Protein AF-A0A1I5XTQ6-F1 (afdb_monomer)

Radius of gyration: 24.03 Å; Cα contacts (8 Å, |Δi|>4): 97; chains: 1; bounding box: 48×54×68 Å

Secondary structure (DSSP, 8-state):
------------------------------TTTEEEEEEE-TTT--EEEEEEETTT-PEEEEEEESSHHHHHHHHHHHT--SPPEEE-

Solvent-accessible surface area (backbone atoms only — not comparable to full-atom values): 5802 Å² total; per-residue (Å²): 140,77,90,82,90,85,85,83,86,85,84,74,92,80,77,90,75,82,70,72,77,70,74,78,68,75,69,76,77,55,76,90,53,34,44,63,32,30,44,36,42,87,89,76,70,50,30,31,36,26,36,28,30,75,85,78,65,50,72,47,83,72,43,76,37,87,47,71,65,47,47,54,48,52,28,64,72,64,72,52,88,70,85,67,49,77,46,117

pLDDT: mean 76.25, std 19.82, range [38.25, 94.0]

Mean predicted aligned error: 13.17 Å

Sequence (88 aa):
MSALLKSGIEFGYRREVMLFKKKTIKKNYDKESQRPVIKASICNGEQVAGFQDIHTGAFEEVMLIRSHDDLNKFMSTYGIEEKIEKIY

Foldseek 3Di:
DDDDDDDDDPDDDDDPPPPPPPPLPLVADDPVFWAWAWEADPPPRKIFIFIAGPVPRDTDGDDIDPDVVSVVCVCVSHVPPDDHYYDD

Nearest PDB structures (foldseek):
  8cvm-assembly1_n  TM=5.043E-01  e=1.791E+00  Cutibacterium acnes
  7z34-assembly1_D  TM=3.282E-01  e=5.290E-01  Saccharomyces cerevisiae S288C
  6n8j-assembly1_D  TM=3.909E-01  e=8.839E-01  Saccharomyces cerevisiae S288C
  8pv4-assembly1_LD  TM=4.118E-01  e=1.218E+00  Thermochaetoides thermophila DSM 1495
  6n8l-assembly1_D  TM=3.176E-01  e=8.290E-01  Saccharomyces cerevisiae S288C

Structure (mmCIF, N/CA/C/O backbone):
data_AF-A0A1I5XTQ6-F1
#
_entry.id   AF-A0A1I5XTQ6-F1
#
loop_
_atom_site.group_PDB
_atom_site.id
_atom_site.type_symbol
_atom_site.label_atom_id
_atom_site.label_alt_id
_atom_site.label_comp_id
_atom_site.label_asym_id
_atom_site.label_entity_id
_atom_site.label_seq_id
_atom_site.pdbx_PDB_ins_code
_atom_site.Cartn_x
_atom_site.Cartn_y
_atom_site.Cartn_z
_atom_site.occupancy
_atom_site.B_iso_or_equiv
_atom_site.auth_seq_id
_atom_site.auth_comp_id
_atom_site.auth_asym_id
_atom_site.auth_atom_id
_atom_site.pdbx_PDB_model_num
ATOM 1 N N . MET A 1 1 ? -31.971 -43.814 -50.361 1.00 39.19 1 MET A N 1
ATOM 2 C CA . MET A 1 1 ? -30.609 -43.669 -50.922 1.00 39.19 1 MET A CA 1
ATOM 3 C C . MET A 1 1 ? -30.127 -42.303 -50.476 1.00 39.19 1 MET A C 1
ATOM 5 O O . MET A 1 1 ? -30.843 -41.352 -50.714 1.00 39.19 1 MET A O 1
ATOM 9 N N . SER A 1 2 ? -29.056 -42.098 -49.736 1.00 38.25 2 SER A N 1
ATOM 10 C CA . SER A 1 2 ? -27.908 -42.933 -49.412 1.00 38.25 2 SER A CA 1
ATOM 11 C C . SER A 1 2 ? -27.194 -42.197 -48.281 1.00 38.25 2 SER A C 1
ATOM 13 O O . SER A 1 2 ? -26.866 -41.022 -48.420 1.00 38.25 2 SER A O 1
ATOM 15 N N . ALA A 1 3 ? -26.992 -42.885 -47.162 1.00 44.41 3 ALA A N 1
ATOM 16 C CA . ALA A 1 3 ? -25.999 -42.500 -46.176 1.00 44.41 3 ALA A CA 1
ATOM 17 C C . ALA A 1 3 ? -24.607 -42.597 -46.811 1.00 44.41 3 ALA A C 1
ATOM 19 O O . ALA A 1 3 ? -24.396 -43.500 -47.617 1.00 44.41 3 ALA A O 1
ATOM 20 N N . LEU A 1 4 ? -23.668 -41.742 -46.400 1.00 50.84 4 LEU A N 1
ATOM 21 C CA . LEU A 1 4 ? -22.264 -42.125 -46.247 1.00 50.84 4 LEU A CA 1
ATOM 22 C C . LEU A 1 4 ? -21.520 -41.118 -45.357 1.00 50.84 4 LEU A C 1
ATOM 24 O O . LEU A 1 4 ? -21.414 -39.933 -45.658 1.00 50.84 4 LEU A O 1
ATOM 28 N N . LEU A 1 5 ? -21.046 -41.659 -44.233 1.00 46.41 5 LEU A N 1
ATOM 29 C CA . LEU A 1 5 ? -20.110 -41.090 -43.270 1.00 46.41 5 LEU A CA 1
ATOM 30 C C . LEU A 1 5 ? -18.696 -40.931 -43.844 1.00 46.41 5 LEU A C 1
ATOM 32 O O . LEU A 1 5 ? -18.303 -41.707 -44.716 1.00 46.41 5 LEU A O 1
ATOM 36 N N . LYS A 1 6 ? -17.928 -40.060 -43.168 1.00 43.38 6 LYS A N 1
ATOM 37 C CA . LYS A 1 6 ? -16.494 -40.104 -42.765 1.00 43.38 6 LYS A CA 1
ATOM 38 C C . LYS A 1 6 ? -15.990 -38.655 -42.856 1.00 43.38 6 LYS A C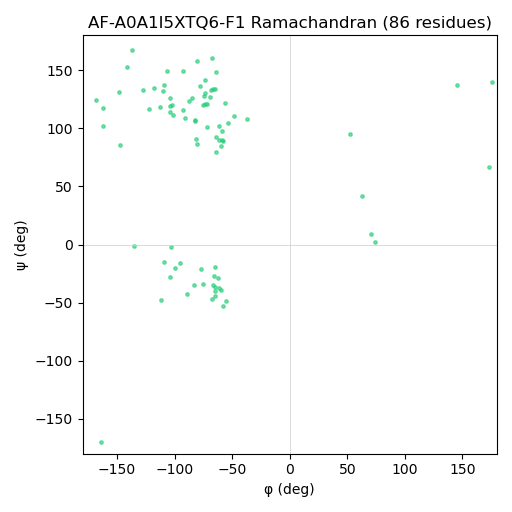 1
ATOM 40 O O . LYS A 1 6 ? -16.347 -37.961 -43.791 1.00 43.38 6 LYS A O 1
ATOM 45 N N . SER A 1 7 ? -15.207 -38.066 -41.966 1.00 40.91 7 SER A N 1
ATOM 46 C CA . SER A 1 7 ? -14.300 -38.528 -40.916 1.00 40.91 7 SER A CA 1
ATOM 47 C C . SER A 1 7 ? -13.651 -37.248 -40.373 1.00 40.91 7 SER A C 1
ATOM 49 O O . SER A 1 7 ? -13.309 -36.382 -41.174 1.00 40.91 7 SER A O 1
ATOM 51 N N . GLY A 1 8 ? -13.447 -37.115 -39.065 1.00 41.88 8 GLY A N 1
ATOM 52 C CA . GLY A 1 8 ? -12.759 -35.942 -38.517 1.00 41.88 8 GLY A CA 1
ATOM 53 C C . GLY A 1 8 ? -12.791 -35.919 -37.000 1.00 41.88 8 GLY A C 1
ATOM 54 O O . GLY A 1 8 ? -13.484 -35.109 -36.399 1.00 41.88 8 GLY A O 1
ATOM 55 N N . ILE A 1 9 ? -12.105 -36.882 -36.392 1.00 42.47 9 ILE A N 1
ATOM 56 C CA . ILE A 1 9 ? -11.899 -36.962 -34.948 1.00 42.47 9 ILE A CA 1
ATOM 57 C C . ILE A 1 9 ? -10.739 -36.008 -34.632 1.00 42.47 9 ILE A C 1
ATOM 59 O O . ILE A 1 9 ? -9.582 -36.405 -34.712 1.00 42.47 9 ILE A O 1
ATOM 63 N N . GLU A 1 10 ? -11.033 -34.744 -34.328 1.00 44.56 10 GLU A N 1
ATOM 64 C CA . GLU A 1 10 ? -10.031 -33.787 -33.839 1.00 44.56 10 GLU A CA 1
ATOM 65 C C . GLU A 1 10 ? -9.814 -34.032 -32.340 1.00 44.56 10 GLU A C 1
ATOM 67 O O . GLU A 1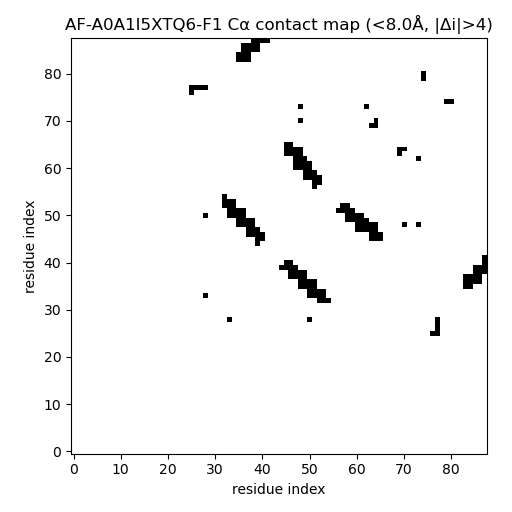 10 ? -10.475 -33.468 -31.467 1.00 44.56 10 GLU A O 1
ATOM 72 N N . PHE A 1 11 ? -8.904 -34.959 -32.045 1.00 41.38 11 PHE A N 1
ATOM 73 C CA . PHE A 1 11 ? -8.408 -35.223 -30.701 1.00 41.38 11 PHE A CA 1
ATOM 74 C C . PHE A 1 11 ? -7.306 -34.205 -30.375 1.00 41.38 11 PHE A C 1
ATOM 76 O O . PHE A 1 11 ? -6.190 -34.304 -30.877 1.00 41.38 11 PHE A O 1
ATOM 83 N N . GLY A 1 12 ? -7.611 -33.227 -29.520 1.00 41.09 12 GLY A N 1
ATOM 84 C CA . GLY A 1 12 ? -6.659 -32.204 -29.086 1.00 41.09 12 GLY A CA 1
ATOM 85 C C . GLY A 1 12 ? -6.916 -31.749 -27.652 1.00 41.09 12 GLY A C 1
ATOM 86 O O . GLY A 1 12 ? -7.595 -30.759 -27.409 1.00 41.09 12 GLY A O 1
ATOM 87 N N . TYR A 1 13 ? -6.351 -32.476 -26.688 1.00 47.91 13 TYR A N 1
ATOM 88 C CA . TYR A 1 13 ? -6.253 -32.086 -25.278 1.00 47.91 13 TYR A CA 1
ATOM 89 C C . TYR A 1 13 ? -5.553 -30.724 -25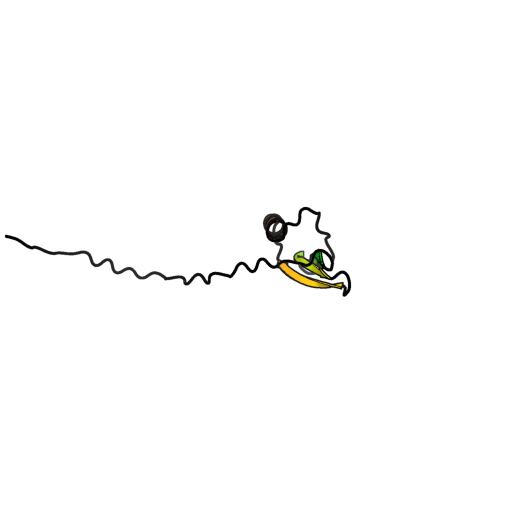.115 1.00 47.91 13 TYR A C 1
ATOM 91 O O . TYR A 1 13 ? -4.359 -30.637 -25.406 1.00 47.91 13 TYR A O 1
ATOM 99 N N . ARG A 1 14 ? -6.193 -29.708 -24.505 1.00 49.06 14 ARG A N 1
ATOM 100 C CA . ARG A 1 14 ? -5.448 -28.735 -23.673 1.00 49.06 14 ARG A CA 1
ATOM 101 C C . ARG A 1 14 ? -6.310 -27.912 -22.703 1.00 49.06 14 ARG A C 1
ATOM 103 O O . ARG A 1 14 ? -6.876 -26.890 -23.058 1.00 49.06 14 ARG A O 1
ATOM 110 N N . ARG A 1 15 ? -6.258 -28.346 -21.439 1.00 45.59 15 ARG A N 1
ATOM 111 C CA . ARG A 1 15 ? -6.483 -27.606 -20.183 1.00 45.59 15 ARG A CA 1
ATOM 112 C C . ARG A 1 15 ? -7.779 -26.800 -20.058 1.00 45.59 15 ARG A C 1
ATOM 114 O O . ARG A 1 15 ? -7.816 -25.594 -20.281 1.00 45.59 15 ARG A O 1
ATOM 121 N N . GLU A 1 16 ? -8.760 -27.449 -19.450 1.00 47.81 16 GLU A N 1
ATOM 122 C CA . GLU A 1 16 ? -9.704 -26.788 -18.557 1.00 47.81 16 GLU A CA 1
ATOM 123 C C . GLU A 1 16 ? -8.909 -26.205 -17.372 1.00 47.81 16 GLU A C 1
ATOM 125 O O . GLU A 1 16 ? -8.607 -26.880 -16.388 1.00 47.81 16 GLU A O 1
ATOM 130 N N . VAL A 1 17 ? -8.453 -24.956 -17.496 1.00 53.53 17 VAL A N 1
ATOM 131 C CA . VAL A 1 17 ? -8.024 -24.198 -16.324 1.00 53.53 17 VAL A CA 1
ATOM 132 C C . VAL A 1 17 ? -9.291 -23.841 -15.570 1.00 53.53 17 VAL A C 1
ATOM 134 O O . VAL A 1 17 ? -10.019 -22.923 -15.940 1.00 53.53 17 VAL A O 1
ATOM 137 N N . MET A 1 18 ? -9.571 -24.594 -14.510 1.00 53.00 18 MET A N 1
ATOM 138 C CA . MET A 1 18 ? -10.495 -24.182 -13.462 1.00 53.00 18 MET A CA 1
ATOM 139 C C . MET A 1 18 ? -9.937 -22.892 -12.860 1.00 53.00 18 MET A C 1
ATOM 141 O O . MET A 1 18 ? -9.178 -22.893 -11.892 1.00 53.00 18 MET A O 1
ATOM 145 N N . LEU A 1 19 ? -10.258 -21.768 -13.502 1.00 54.78 19 LEU A N 1
ATOM 146 C CA . LEU A 1 19 ? -10.081 -20.438 -12.962 1.00 54.78 19 LEU A CA 1
ATOM 147 C C . LEU A 1 19 ? -11.002 -20.383 -11.757 1.00 54.78 19 LEU A C 1
ATOM 149 O O . LEU A 1 19 ? -12.192 -20.092 -11.875 1.00 54.78 19 LEU A O 1
ATOM 153 N N . PHE A 1 20 ? -10.435 -20.721 -10.598 1.00 57.62 20 PHE A N 1
ATOM 154 C CA . PHE A 1 20 ? -10.951 -20.335 -9.302 1.00 57.62 20 PHE A CA 1
ATOM 155 C C . PHE A 1 20 ? -11.500 -18.923 -9.466 1.00 57.62 20 PHE A C 1
ATOM 157 O O . PHE A 1 20 ? -10.731 -17.977 -9.660 1.00 57.62 20 PHE A O 1
ATOM 164 N N . LYS A 1 21 ? -12.832 -18.784 -9.450 1.00 52.66 21 LYS A N 1
ATOM 165 C CA . LYS A 1 21 ? -13.483 -17.496 -9.251 1.00 52.66 21 LYS A CA 1
ATOM 166 C C . LYS A 1 21 ? -12.964 -17.029 -7.901 1.00 52.66 21 LYS A C 1
ATOM 168 O O . LYS A 1 21 ? -13.526 -17.384 -6.867 1.00 52.66 21 LYS A O 1
ATOM 173 N N . LYS A 1 22 ? -11.841 -16.300 -7.904 1.00 55.28 22 LYS A N 1
ATOM 174 C CA . LYS A 1 22 ? -11.415 -15.487 -6.776 1.00 55.28 22 LYS A CA 1
ATOM 175 C C . LYS A 1 22 ? -12.637 -14.638 -6.517 1.00 55.28 22 LYS A C 1
ATOM 177 O O . LYS A 1 22 ? -12.958 -13.768 -7.323 1.00 55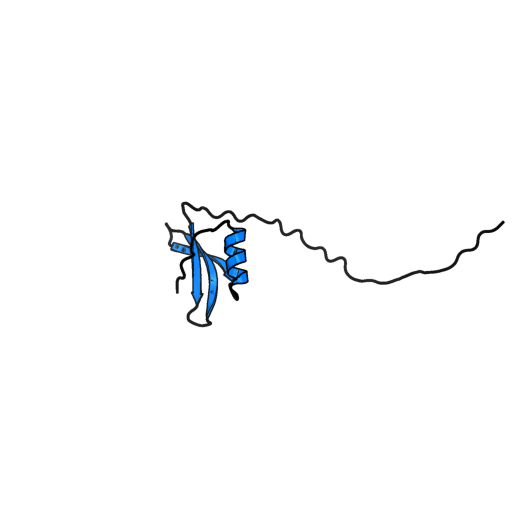.28 22 LYS A O 1
ATOM 182 N N . LYS A 1 23 ? -13.373 -14.972 -5.454 1.00 46.12 23 LYS A N 1
ATOM 183 C CA . LYS A 1 23 ? -14.338 -14.057 -4.874 1.00 46.12 23 LYS A CA 1
ATOM 184 C C . LYS A 1 23 ? -13.542 -12.774 -4.750 1.00 46.12 23 LYS A C 1
ATOM 186 O O . LYS A 1 23 ? -12.547 -12.743 -4.025 1.00 46.12 23 LYS A O 1
ATOM 191 N N . THR A 1 24 ? -13.893 -11.778 -5.549 1.00 44.09 24 THR A N 1
ATOM 192 C CA . THR A 1 24 ? -13.469 -10.407 -5.343 1.00 44.09 24 THR A CA 1
ATOM 193 C C . THR A 1 24 ? -14.116 -10.050 -4.019 1.00 44.09 24 THR A C 1
ATOM 195 O O . THR A 1 24 ? -15.214 -9.508 -3.959 1.00 44.09 24 THR A O 1
ATOM 198 N N . ILE A 1 25 ? -13.487 -10.498 -2.930 1.00 47.22 25 ILE A N 1
ATOM 199 C CA . ILE A 1 25 ? -13.666 -9.925 -1.619 1.00 47.22 25 ILE A CA 1
ATOM 200 C C . ILE A 1 25 ? -13.235 -8.502 -1.908 1.00 47.22 25 ILE A C 1
ATOM 202 O O . ILE A 1 25 ? -12.043 -8.238 -2.074 1.00 47.22 25 ILE A O 1
ATOM 206 N N . LYS A 1 26 ? -14.212 -7.623 -2.141 1.00 50.69 26 LYS A N 1
ATOM 207 C CA . LYS A 1 26 ? -14.001 -6.194 -2.012 1.00 50.69 26 LYS A CA 1
ATOM 208 C C . LYS A 1 26 ? -13.545 -6.066 -0.571 1.00 50.69 26 LYS A C 1
ATOM 210 O O . LYS A 1 26 ? -14.376 -6.076 0.332 1.00 50.69 26 LYS A O 1
ATOM 215 N N . LYS A 1 27 ? -12.233 -6.171 -0.353 1.00 61.81 27 LYS A N 1
ATOM 216 C CA . LYS A 1 27 ? -11.628 -5.940 0.944 1.00 61.81 27 LYS A CA 1
ATOM 217 C C . LYS A 1 27 ? -11.987 -4.486 1.204 1.00 61.81 27 LYS A C 1
ATOM 219 O O . LYS A 1 27 ? -11.497 -3.604 0.515 1.00 61.81 27 LYS A O 1
ATOM 224 N N . ASN A 1 28 ? -12.992 -4.267 2.034 1.00 69.25 28 ASN A N 1
ATOM 225 C CA . ASN A 1 28 ? -13.343 -2.936 2.473 1.00 69.25 28 ASN A CA 1
ATOM 226 C C . ASN A 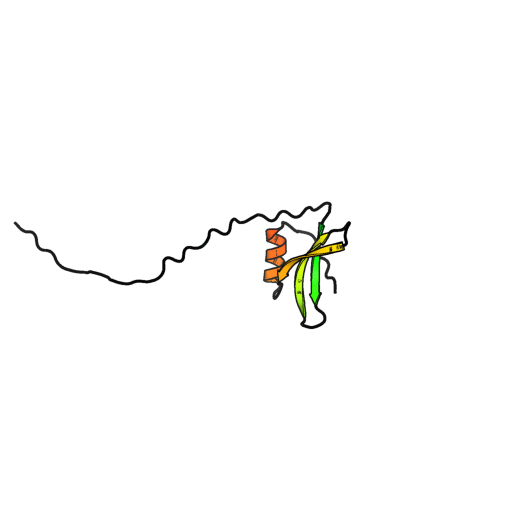1 28 ? -12.419 -2.667 3.654 1.00 69.25 28 ASN A C 1
ATOM 228 O O . ASN A 1 28 ? -12.328 -3.520 4.537 1.00 69.25 28 ASN A O 1
ATOM 232 N N . TYR A 1 29 ? -11.682 -1.566 3.609 1.00 81.12 29 TYR A N 1
ATOM 233 C CA . TYR A 1 29 ? -10.911 -1.115 4.760 1.00 81.12 29 TYR A CA 1
ATOM 234 C C . TYR A 1 29 ? -11.785 -0.145 5.547 1.00 81.12 29 TYR A C 1
ATOM 236 O O . TYR A 1 29 ? -12.650 0.527 4.976 1.00 81.12 29 TYR A O 1
ATOM 244 N N . ASP A 1 30 ? -11.595 -0.105 6.856 1.00 84.62 30 ASP A N 1
ATOM 245 C CA . ASP A 1 30 ? -12.320 0.833 7.696 1.00 84.62 30 ASP A CA 1
ATOM 246 C C . ASP A 1 30 ? -11.622 2.194 7.642 1.00 84.62 30 ASP A C 1
ATOM 248 O O . ASP A 1 30 ? -10.539 2.364 8.190 1.00 84.62 30 ASP A O 1
ATOM 252 N N . LYS A 1 31 ? -12.231 3.166 6.957 1.00 83.94 31 LYS A N 1
ATOM 253 C CA . LYS A 1 31 ? -11.674 4.519 6.793 1.00 83.94 31 LYS A CA 1
ATOM 254 C C . LYS A 1 31 ? -11.563 5.290 8.111 1.00 83.94 31 LYS A C 1
ATOM 256 O O . LYS A 1 31 ? -10.831 6.273 8.156 1.00 83.94 31 LYS A O 1
ATOM 261 N N . GLU A 1 32 ? -12.295 4.887 9.152 1.00 85.50 32 GLU A N 1
ATOM 262 C CA . GLU A 1 32 ? -12.254 5.556 10.455 1.00 85.50 32 GLU A CA 1
ATOM 263 C C . GLU A 1 32 ? -11.084 5.073 11.310 1.00 85.50 32 GLU A C 1
ATOM 265 O O . GLU A 1 32 ? -10.501 5.871 12.038 1.00 85.50 32 GLU A O 1
ATOM 270 N N . SER A 1 33 ? -10.720 3.792 11.207 1.00 87.38 33 SER A N 1
ATOM 271 C CA . SER A 1 33 ? -9.671 3.173 12.028 1.00 87.38 33 SER A CA 1
ATOM 272 C C . SER A 1 33 ? -8.393 2.840 11.254 1.00 87.38 33 SER A C 1
ATOM 274 O O . SER A 1 33 ? -7.348 2.597 11.858 1.00 87.38 33 SER A O 1
ATOM 276 N N . GLN A 1 34 ? -8.432 2.843 9.922 1.00 91.25 34 GLN A N 1
ATOM 277 C CA . GLN A 1 34 ? -7.318 2.453 9.069 1.00 91.25 34 GLN A CA 1
ATOM 278 C C . GLN A 1 34 ? -7.001 3.531 8.034 1.00 91.25 34 GLN A C 1
ATOM 280 O O . GLN A 1 34 ? -7.866 4.005 7.298 1.00 91.25 34 GLN A O 1
ATOM 285 N N . ARG A 1 35 ? -5.712 3.853 7.909 1.00 92.38 35 ARG A N 1
ATOM 286 C CA . ARG A 1 35 ? -5.191 4.747 6.871 1.00 92.38 35 ARG A CA 1
ATOM 287 C C . ARG A 1 35 ? -4.374 3.973 5.836 1.00 92.38 35 ARG A C 1
ATOM 289 O O . ARG A 1 35 ? -3.576 3.113 6.222 1.00 92.38 35 ARG A O 1
ATOM 296 N N . PRO A 1 36 ? -4.530 4.244 4.530 1.00 92.88 36 PRO A N 1
ATOM 297 C CA . PRO A 1 36 ? -3.676 3.635 3.523 1.00 92.88 36 PRO A CA 1
ATOM 298 C C . PRO A 1 36 ? -2.252 4.178 3.663 1.00 92.88 36 PRO A C 1
ATOM 300 O O . PRO A 1 36 ? -2.051 5.389 3.754 1.00 92.88 36 PRO A O 1
ATOM 303 N N . VAL A 1 37 ? -1.255 3.293 3.653 1.00 94.00 37 VAL A N 1
ATOM 304 C CA . VAL A 1 37 ? 0.166 3.672 3.675 1.00 94.00 37 VAL A CA 1
ATOM 305 C C . VAL A 1 37 ? 0.992 2.755 2.773 1.00 94.00 37 VAL A C 1
ATOM 307 O O . VAL A 1 37 ? 0.648 1.595 2.540 1.00 94.00 37 VAL A O 1
ATOM 310 N N . ILE A 1 38 ? 2.107 3.275 2.266 1.00 93.88 38 ILE A N 1
ATOM 311 C CA . ILE A 1 38 ? 3.122 2.495 1.554 1.00 93.88 38 ILE A CA 1
ATOM 312 C C . ILE A 1 38 ? 4.302 2.299 2.493 1.00 93.88 38 ILE A C 1
ATOM 314 O O . ILE A 1 38 ? 5.000 3.259 2.806 1.00 93.88 38 ILE A O 1
ATOM 318 N N . LYS A 1 39 ? 4.565 1.063 2.902 1.00 92.81 39 LYS A N 1
ATOM 319 C CA . LYS A 1 39 ? 5.773 0.705 3.640 1.00 92.81 39 LYS A CA 1
ATOM 320 C C . LYS A 1 39 ? 6.891 0.372 2.665 1.00 92.81 39 LYS A C 1
ATOM 322 O O . LYS A 1 39 ? 6.725 -0.497 1.814 1.00 92.81 39 LYS A O 1
ATOM 327 N N . ALA A 1 40 ? 8.015 1.066 2.769 1.00 90.12 40 ALA A N 1
ATOM 328 C CA . ALA A 1 40 ? 9.170 0.840 1.915 1.00 90.12 40 ALA A CA 1
ATOM 329 C C . ALA A 1 40 ? 10.337 0.274 2.711 1.00 90.12 40 ALA A C 1
ATOM 331 O O . ALA A 1 40 ? 10.873 0.927 3.599 1.00 90.12 40 ALA A O 1
ATOM 332 N N . SER A 1 41 ? 10.763 -0.928 2.351 1.00 85.12 41 SER A N 1
ATOM 333 C CA . SER A 1 41 ? 11.917 -1.568 2.964 1.00 85.12 41 SER A CA 1
ATOM 334 C C . SER A 1 41 ? 13.208 -0.885 2.515 1.00 85.12 41 SER A C 1
ATOM 336 O O . SER A 1 41 ? 13.549 -0.874 1.331 1.00 85.12 41 SER A O 1
ATOM 338 N N . ILE A 1 42 ? 13.969 -0.361 3.480 1.00 79.81 42 ILE A N 1
ATOM 339 C CA . ILE A 1 42 ? 15.283 0.266 3.248 1.00 79.81 42 ILE A CA 1
ATOM 340 C C . ILE A 1 42 ? 16.287 -0.753 2.676 1.00 79.81 42 ILE A C 1
ATOM 342 O O . ILE A 1 42 ? 17.185 -0.394 1.920 1.00 79.81 42 ILE A O 1
ATOM 346 N N . CYS A 1 43 ? 16.114 -2.037 2.999 1.00 76.69 43 CYS A N 1
ATOM 347 C CA . CYS A 1 43 ? 17.074 -3.089 2.669 1.00 76.69 43 CYS A CA 1
ATOM 348 C C . CYS A 1 43 ? 17.065 -3.521 1.192 1.00 76.69 43 CYS A C 1
ATOM 350 O O . CYS A 1 43 ? 18.107 -3.902 0.670 1.00 76.69 43 CYS A O 1
ATOM 352 N N . ASN A 1 44 ? 15.910 -3.507 0.523 1.00 74.56 44 ASN A N 1
ATOM 353 C CA . ASN A 1 44 ? 15.752 -4.049 -0.836 1.00 74.56 44 ASN A CA 1
ATOM 354 C C . ASN A 1 44 ? 14.954 -3.135 -1.779 1.00 74.56 44 ASN A C 1
ATOM 356 O O . ASN A 1 44 ? 14.782 -3.468 -2.951 1.00 74.56 44 ASN A O 1
ATOM 360 N N . GLY A 1 45 ? 14.474 -1.988 -1.287 1.00 80.88 45 GLY A N 1
ATOM 361 C CA . GLY A 1 45 ? 13.665 -1.056 -2.067 1.00 80.88 45 GLY A CA 1
ATOM 362 C C . GLY A 1 45 ? 12.259 -1.570 -2.385 1.00 80.88 45 GLY A C 1
ATOM 363 O O . GLY A 1 45 ? 11.554 -0.940 -3.177 1.00 80.88 45 GLY A O 1
ATOM 364 N N . GLU A 1 46 ? 11.833 -2.689 -1.790 1.00 89.38 46 GLU A N 1
ATOM 365 C CA . GLU A 1 46 ? 10.473 -3.187 -1.951 1.00 89.38 46 GLU A CA 1
ATOM 366 C C . GLU A 1 46 ? 9.490 -2.226 -1.293 1.00 89.38 46 GLU A C 1
ATOM 368 O O . GLU A 1 46 ? 9.685 -1.772 -0.165 1.00 89.38 46 GLU A O 1
ATOM 373 N N . GLN A 1 47 ? 8.422 -1.915 -2.018 1.00 93.00 47 GLN A N 1
ATOM 374 C CA . GLN A 1 47 ? 7.323 -1.105 -1.521 1.00 93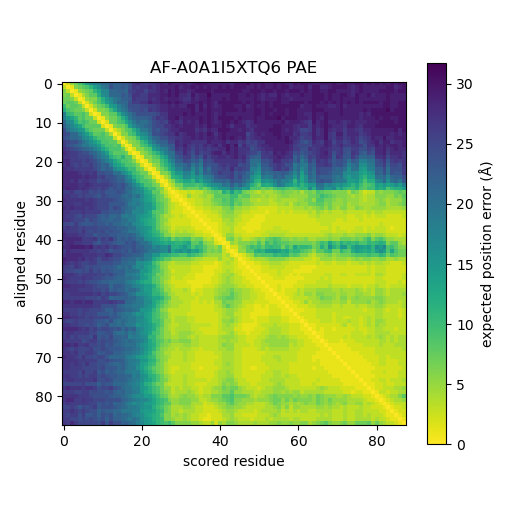.00 47 GLN A CA 1
ATOM 375 C C . GLN A 1 47 ? 6.106 -2.004 -1.360 1.00 93.00 47 GLN A C 1
ATOM 377 O O . GLN A 1 47 ? 5.765 -2.766 -2.261 1.00 93.00 47 GLN A O 1
ATOM 382 N N . VAL A 1 48 ? 5.447 -1.914 -0.216 1.00 93.31 48 VAL A N 1
ATOM 383 C CA . VAL A 1 48 ? 4.238 -2.664 0.105 1.00 93.31 48 VAL A CA 1
ATOM 384 C C . VAL A 1 48 ? 3.149 -1.657 0.427 1.00 93.31 48 VAL A C 1
ATOM 386 O O . VAL A 1 48 ? 3.269 -0.887 1.375 1.00 93.31 48 VAL A O 1
ATOM 389 N N . ALA A 1 49 ? 2.096 -1.637 -0.381 1.00 93.12 49 ALA A N 1
ATOM 390 C CA . ALA A 1 49 ? 0.870 -0.931 -0.063 1.00 93.12 49 ALA A CA 1
ATOM 391 C C . ALA A 1 49 ? 0.058 -1.760 0.927 1.00 93.12 49 ALA A C 1
ATOM 393 O O . ALA A 1 49 ? -0.096 -2.981 0.794 1.00 93.12 49 ALA A O 1
ATOM 394 N N . GLY A 1 50 ? -0.469 -1.070 1.921 1.00 93.12 50 GLY A N 1
ATOM 395 C CA . GLY A 1 50 ? -1.228 -1.678 2.985 1.00 93.12 50 GLY A CA 1
ATOM 396 C C . GLY A 1 50 ? -2.026 -0.649 3.752 1.00 93.12 50 GLY A C 1
ATOM 397 O O . GLY A 1 50 ? -2.126 0.516 3.358 1.00 93.12 50 GLY A O 1
ATOM 398 N N . PHE A 1 51 ? -2.578 -1.098 4.865 1.00 92.88 51 PHE A N 1
ATOM 399 C CA . PHE A 1 51 ? -3.327 -0.249 5.773 1.00 92.88 51 PHE A CA 1
ATOM 400 C C . PHE A 1 51 ? -2.633 -0.231 7.118 1.00 92.88 51 PHE A C 1
ATOM 402 O O . PHE A 1 51 ? -2.214 -1.270 7.620 1.00 92.88 51 PHE A O 1
ATOM 409 N N . GLN A 1 52 ? -2.500 0.955 7.693 1.00 92.94 52 GLN A N 1
ATOM 410 C CA . GLN A 1 52 ? -2.063 1.107 9.064 1.00 92.94 52 GLN A CA 1
ATOM 411 C C . GLN A 1 52 ? -3.263 1.438 9.935 1.00 92.94 52 GLN A C 1
ATOM 413 O O . GLN A 1 52 ? -3.977 2.404 9.674 1.00 92.94 52 GLN A O 1
ATOM 418 N N . ASP A 1 53 ? -3.453 0.648 10.979 1.00 92.94 53 ASP A N 1
ATOM 419 C CA . ASP A 1 53 ? -4.411 0.936 12.033 1.00 92.94 53 ASP A CA 1
ATOM 420 C C . ASP A 1 53 ? -3.930 2.152 12.841 1.00 92.94 53 ASP A C 1
ATOM 422 O O . ASP A 1 53 ? -2.787 2.196 13.303 1.00 92.94 53 ASP A O 1
ATOM 426 N N . ILE A 1 54 ? -4.785 3.162 12.984 1.00 90.50 54 ILE A N 1
ATOM 427 C CA . ILE A 1 54 ? -4.443 4.419 13.659 1.00 90.50 54 ILE A CA 1
ATOM 428 C C . ILE A 1 54 ? -4.428 4.293 15.187 1.00 90.50 54 ILE A C 1
ATOM 430 O O . ILE A 1 54 ? -3.811 5.117 15.858 1.00 90.50 54 ILE A O 1
ATOM 434 N N . HIS A 1 55 ? -5.098 3.284 15.747 1.00 91.56 55 HIS A N 1
ATOM 435 C CA . HIS A 1 55 ? -5.178 3.042 17.186 1.00 91.56 55 HIS A CA 1
ATOM 436 C C . HIS A 1 55 ? -4.031 2.157 17.669 1.00 91.56 55 HIS A C 1
ATOM 438 O O . HIS A 1 55 ? -3.446 2.415 18.720 1.00 91.56 55 HIS A O 1
ATOM 444 N N . THR A 1 56 ? -3.715 1.105 16.910 1.00 92.38 56 THR A N 1
ATOM 445 C CA . THR A 1 56 ? -2.700 0.109 17.284 1.00 92.38 56 THR A CA 1
ATOM 446 C C . THR A 1 56 ? -1.354 0.338 16.603 1.00 92.38 56 THR A C 1
ATOM 448 O O . THR A 1 56 ? -0.335 -0.172 17.067 1.00 92.38 56 THR A O 1
ATOM 451 N N . GLY A 1 57 ? -1.325 1.083 15.494 1.00 90.19 57 GLY A N 1
ATOM 452 C CA . GLY A 1 57 ? -0.142 1.249 14.651 1.00 90.19 57 GLY A CA 1
ATOM 453 C C . GLY A 1 57 ? 0.198 0.017 13.806 1.00 90.19 57 GLY A C 1
ATOM 454 O O . GLY A 1 57 ? 1.202 0.044 13.087 1.00 90.19 57 GLY A O 1
ATOM 455 N N . ALA A 1 58 ? -0.609 -1.050 13.878 1.00 91.00 58 ALA A N 1
ATOM 456 C CA . ALA A 1 58 ? -0.389 -2.288 13.143 1.00 91.00 58 ALA A CA 1
ATOM 457 C C . ALA A 1 58 ? -0.504 -2.054 11.632 1.00 91.00 58 ALA A C 1
ATOM 459 O O . ALA A 1 58 ? -1.437 -1.404 11.166 1.00 91.00 58 ALA A O 1
ATOM 460 N N . PHE A 1 59 ? 0.446 -2.594 10.868 1.00 90.94 59 PHE A N 1
ATOM 461 C CA . PHE A 1 59 ? 0.456 -2.497 9.411 1.00 90.94 59 PHE A CA 1
ATOM 462 C C . PHE A 1 59 ? 0.015 -3.820 8.788 1.00 90.94 59 PHE A C 1
ATOM 464 O O . PHE A 1 59 ? 0.672 -4.844 8.975 1.00 90.94 59 PHE A O 1
ATOM 471 N N . GLU A 1 60 ? -1.080 -3.788 8.036 1.00 90.56 60 GLU A N 1
ATOM 472 C CA . GLU A 1 60 ? -1.557 -4.905 7.232 1.00 90.56 60 GLU A CA 1
ATOM 473 C C . GLU A 1 60 ? -1.011 -4.792 5.809 1.00 90.56 60 GLU A C 1
ATOM 475 O O . GLU A 1 60 ? -1.344 -3.872 5.060 1.00 90.56 60 GLU A O 1
ATOM 480 N N . GLU A 1 61 ? -0.192 -5.763 5.421 1.00 90.56 61 GLU A N 1
ATOM 481 C CA . GLU A 1 61 ? 0.359 -5.878 4.075 1.00 90.56 61 GLU A CA 1
ATOM 482 C C . GLU A 1 61 ? -0.706 -6.382 3.096 1.00 90.56 61 GLU A C 1
ATOM 484 O O . GLU A 1 61 ? -1.243 -7.483 3.241 1.00 90.56 61 GLU A O 1
ATOM 489 N N . VAL A 1 62 ? -1.004 -5.591 2.064 1.00 89.62 62 VAL A N 1
ATOM 490 C CA . VAL A 1 62 ? -2.068 -5.912 1.102 1.00 89.62 62 VAL A CA 1
ATOM 491 C C . VAL A 1 62 ? -1.513 -6.234 -0.276 1.00 89.62 62 VAL A C 1
ATOM 493 O O . VAL A 1 62 ? -1.928 -7.216 -0.896 1.00 89.62 62 VAL A O 1
ATOM 496 N N . MET A 1 63 ? -0.610 -5.395 -0.784 1.00 90.00 63 MET A N 1
ATOM 497 C CA . MET A 1 63 ? -0.118 -5.498 -2.152 1.00 90.00 63 MET A CA 1
ATOM 498 C C . MET A 1 63 ? 1.327 -5.025 -2.264 1.00 90.00 63 MET A C 1
ATOM 500 O O . MET A 1 63 ? 1.668 -3.929 -1.837 1.00 90.00 63 MET A O 1
ATOM 504 N N . LEU A 1 64 ? 2.172 -5.825 -2.912 1.00 91.88 64 LEU A N 1
ATOM 505 C CA . LEU A 1 64 ? 3.516 -5.399 -3.291 1.00 91.88 64 LEU A CA 1
ATOM 506 C C . LEU A 1 64 ? 3.433 -4.437 -4.487 1.00 91.88 64 LEU A C 1
ATOM 508 O O . LEU A 1 64 ? 2.840 -4.764 -5.514 1.00 91.88 64 LEU A O 1
ATOM 512 N N . ILE A 1 65 ? 4.055 -3.272 -4.355 1.00 93.12 65 ILE A N 1
ATOM 513 C CA . ILE A 1 65 ? 4.124 -2.220 -5.365 1.00 93.12 65 ILE A CA 1
ATOM 514 C C . ILE A 1 65 ? 5.492 -2.284 -6.041 1.00 93.12 65 ILE A C 1
ATOM 516 O O . ILE A 1 65 ? 6.517 -1.975 -5.433 1.00 93.12 65 ILE A O 1
ATOM 520 N N . ARG A 1 66 ? 5.512 -2.679 -7.318 1.00 90.31 66 ARG A N 1
ATOM 521 C CA . ARG A 1 66 ? 6.730 -2.674 -8.151 1.00 90.31 66 ARG A CA 1
ATOM 522 C C . ARG A 1 66 ? 6.743 -1.515 -9.133 1.00 90.31 66 ARG A C 1
ATOM 524 O O . ARG A 1 66 ? 7.807 -1.056 -9.535 1.00 90.31 66 ARG A O 1
ATOM 531 N N . SER A 1 67 ? 5.561 -1.061 -9.522 1.00 90.56 67 SER A N 1
ATOM 532 C CA . SER A 1 67 ? 5.359 -0.019 -10.514 1.00 90.56 67 SER A CA 1
ATOM 533 C C . SER A 1 67 ? 4.283 0.968 -10.071 1.00 90.56 67 SER A C 1
ATOM 535 O O . SER A 1 67 ? 3.530 0.728 -9.128 1.00 90.56 67 SER A O 1
ATOM 537 N N . HIS A 1 68 ? 4.192 2.095 -10.773 1.00 88.94 68 HIS A N 1
ATOM 538 C CA . HIS A 1 68 ? 3.131 3.069 -10.533 1.00 88.94 68 HIS A CA 1
ATOM 539 C C . HIS A 1 68 ? 1.736 2.515 -10.885 1.00 88.94 68 HIS A C 1
ATOM 541 O O . HIS A 1 68 ? 0.749 2.901 -10.2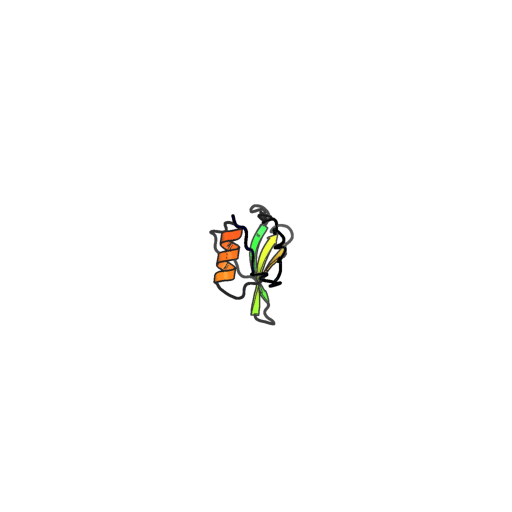67 1.00 88.94 68 HIS A O 1
ATOM 547 N N . ASP A 1 69 ? 1.654 1.563 -11.820 1.00 92.56 69 ASP A N 1
ATOM 548 C CA . ASP A 1 69 ? 0.400 0.890 -12.177 1.00 92.56 69 ASP A CA 1
ATOM 549 C C . ASP A 1 69 ? -0.152 0.063 -11.006 1.00 92.56 69 ASP A C 1
ATOM 551 O O . ASP A 1 69 ? -1.340 0.134 -10.694 1.00 92.56 69 ASP A O 1
ATOM 555 N N . ASP A 1 70 ? 0.730 -0.626 -10.272 1.00 91.25 70 ASP A N 1
ATOM 556 C CA . ASP A 1 70 ? 0.356 -1.365 -9.061 1.00 91.25 70 ASP A CA 1
ATOM 557 C C . ASP A 1 70 ? -0.244 -0.437 -7.997 1.00 91.25 70 ASP A C 1
ATOM 559 O O . ASP A 1 70 ? -1.221 -0.790 -7.334 1.00 91.25 70 ASP A O 1
ATOM 563 N N . LEU A 1 71 ? 0.314 0.771 -7.859 1.00 90.50 71 LEU A N 1
ATOM 564 C CA . LEU A 1 71 ? -0.184 1.773 -6.920 1.00 90.50 71 LEU A CA 1
ATOM 565 C C . LEU A 1 71 ? -1.565 2.288 -7.336 1.00 90.50 71 LEU A C 1
ATOM 567 O O . LEU A 1 71 ? -2.483 2.316 -6.517 1.00 90.50 71 LEU A O 1
ATOM 571 N N . ASN A 1 72 ? -1.735 2.633 -8.613 1.00 91.56 72 ASN A N 1
ATOM 572 C CA . ASN A 1 72 ? -3.018 3.085 -9.155 1.00 91.56 72 ASN A CA 1
ATOM 573 C C . ASN A 1 72 ? -4.092 2.004 -9.028 1.00 91.56 72 ASN A C 1
ATOM 575 O O . ASN A 1 72 ? -5.250 2.294 -8.718 1.00 91.56 72 ASN A O 1
ATOM 579 N N . LYS A 1 73 ? -3.703 0.741 -9.215 1.00 91.38 73 LYS A N 1
ATOM 580 C CA . LYS A 1 73 ? -4.574 -0.409 -9.007 1.00 91.38 73 LYS A CA 1
ATOM 581 C C . LYS A 1 73 ? -4.983 -0.544 -7.548 1.00 91.38 73 LYS A C 1
ATOM 583 O O . LYS A 1 73 ? -6.164 -0.772 -7.293 1.00 91.38 73 LYS A O 1
ATOM 588 N N . PHE A 1 74 ? -4.056 -0.396 -6.602 1.00 90.44 74 PHE A N 1
ATOM 589 C CA . PHE A 1 74 ? -4.378 -0.382 -5.175 1.00 90.44 74 PHE A CA 1
ATOM 590 C C . PHE A 1 74 ? -5.374 0.743 -4.861 1.00 90.44 74 PHE A C 1
ATOM 592 O O . PHE A 1 74 ? -6.466 0.469 -4.370 1.00 90.44 74 PHE A O 1
ATOM 599 N N . MET A 1 75 ? -5.068 1.980 -5.259 1.00 90.00 75 MET A N 1
ATOM 600 C CA . MET A 1 75 ? -5.946 3.135 -5.048 1.00 90.00 75 MET A CA 1
ATOM 601 C C . MET A 1 75 ? -7.348 2.916 -5.634 1.00 90.00 75 MET A C 1
ATOM 603 O O . MET A 1 75 ? -8.343 3.060 -4.928 1.00 90.00 75 MET A O 1
ATOM 607 N N . SER A 1 76 ? -7.441 2.460 -6.887 1.00 90.44 76 SER A N 1
ATOM 608 C CA . SER A 1 76 ? -8.725 2.188 -7.551 1.00 90.44 76 SER A CA 1
ATOM 609 C C . SER A 1 76 ? -9.492 1.023 -6.923 1.00 90.44 76 SER A C 1
ATOM 611 O O . SER A 1 76 ? -10.718 1.050 -6.871 1.00 90.44 76 SER A O 1
ATOM 613 N N . THR A 1 77 ? -8.793 -0.006 -6.431 1.00 88.75 77 THR A N 1
ATOM 614 C CA . THR A 1 77 ? -9.426 -1.176 -5.795 1.00 88.75 77 THR A CA 1
ATOM 615 C C . THR A 1 77 ? -10.146 -0.787 -4.507 1.00 88.75 77 THR A C 1
ATOM 617 O O . THR A 1 77 ? -11.211 -1.331 -4.213 1.00 88.75 77 THR A O 1
ATOM 620 N N . TYR A 1 78 ? -9.575 0.160 -3.763 1.00 88.00 78 TYR A N 1
ATOM 621 C CA . TYR A 1 78 ? -10.078 0.601 -2.465 1.00 88.00 78 TYR A CA 1
ATOM 622 C C . TYR A 1 78 ? -10.820 1.948 -2.516 1.00 88.00 78 TYR A C 1
ATOM 624 O O . TYR A 1 78 ? -11.352 2.388 -1.500 1.00 88.00 78 TYR A O 1
ATOM 632 N N . GLY A 1 79 ? -10.902 2.591 -3.686 1.00 88.06 79 GLY A N 1
ATOM 633 C CA . GLY A 1 79 ? -11.535 3.904 -3.838 1.00 88.06 79 GLY A CA 1
ATOM 634 C C . GLY A 1 79 ? -10.820 4.989 -3.030 1.00 88.06 79 GLY A C 1
ATOM 635 O O . GLY A 1 79 ? -11.470 5.786 -2.352 1.00 88.06 79 GLY A O 1
ATOM 636 N N . ILE A 1 80 ? -9.487 4.954 -3.045 1.00 88.75 80 ILE A N 1
ATOM 637 C CA . ILE A 1 80 ? -8.614 5.925 -2.387 1.00 88.75 80 ILE A CA 1
ATOM 638 C C . ILE A 1 80 ? -8.325 7.032 -3.401 1.00 88.75 80 ILE A C 1
ATOM 640 O O . ILE A 1 80 ? -7.612 6.810 -4.377 1.00 88.75 80 ILE A O 1
ATOM 644 N N . GLU A 1 81 ? -8.894 8.212 -3.178 1.00 86.00 81 GLU A N 1
ATOM 645 C CA . GLU A 1 81 ? -8.642 9.415 -3.991 1.00 86.00 81 GLU A CA 1
ATOM 646 C C . 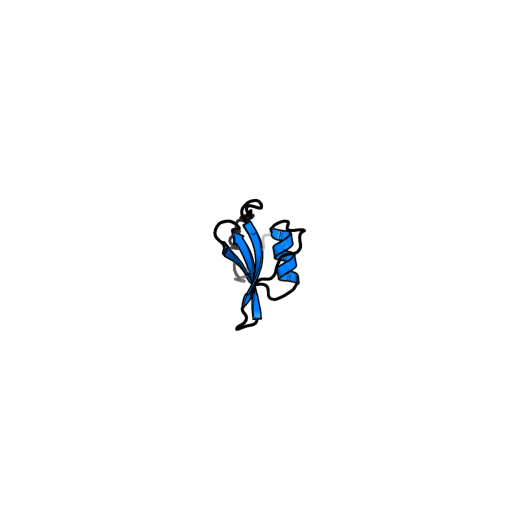GLU A 1 81 ? -7.553 10.306 -3.372 1.00 86.00 81 GLU A C 1
ATOM 648 O O . GLU A 1 81 ? -6.991 11.186 -4.024 1.00 86.00 81 GLU A O 1
ATOM 653 N N . GLU A 1 82 ? -7.248 10.070 -2.098 1.00 86.00 82 GLU A N 1
ATOM 654 C CA . GLU A 1 82 ? -6.244 10.795 -1.332 1.00 86.00 82 GLU A CA 1
ATOM 655 C C . GLU A 1 82 ? -4.819 10.294 -1.603 1.00 86.00 82 GLU A C 1
ATOM 657 O O . GLU A 1 82 ? -4.570 9.162 -2.029 1.00 86.00 82 GLU A O 1
ATOM 662 N N . LYS A 1 83 ? -3.845 11.165 -1.331 1.00 85.69 83 LYS A N 1
ATOM 663 C CA . LYS A 1 83 ? -2.434 10.822 -1.473 1.00 85.69 83 LYS A CA 1
ATOM 664 C C . LYS A 1 83 ? -2.012 9.898 -0.332 1.00 85.69 83 LYS A C 1
ATOM 666 O O . LYS A 1 83 ? -2.041 10.288 0.828 1.00 85.69 83 LYS A O 1
ATOM 671 N N . ILE A 1 84 ? -1.544 8.707 -0.688 1.00 90.75 84 ILE A N 1
ATOM 672 C CA . ILE A 1 84 ? -1.056 7.715 0.271 1.00 90.75 84 ILE A CA 1
ATOM 673 C C . ILE A 1 84 ? 0.315 8.136 0.818 1.00 90.75 84 ILE A C 1
ATOM 675 O O . ILE A 1 84 ? 1.234 8.449 0.053 1.00 90.75 84 ILE A O 1
ATOM 679 N N . GLU A 1 85 ? 0.462 8.119 2.143 1.00 91.00 85 GLU A N 1
ATOM 680 C CA . GLU A 1 8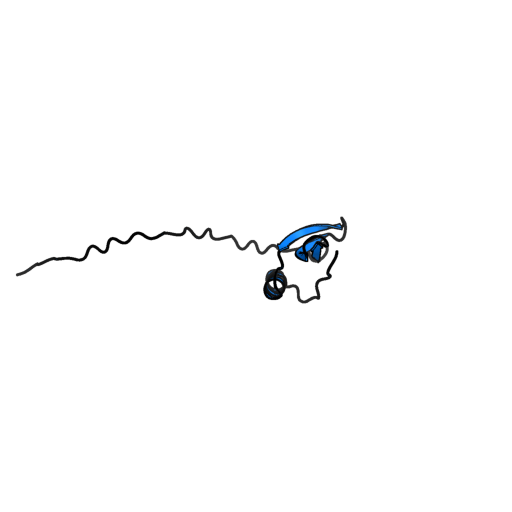5 ? 1.732 8.399 2.815 1.00 91.00 85 GLU A CA 1
ATOM 681 C C . GLU A 1 85 ? 2.708 7.229 2.662 1.00 91.00 85 GLU A C 1
ATOM 683 O O . GLU A 1 85 ? 2.332 6.058 2.739 1.00 91.00 85 GLU A O 1
ATOM 688 N N . LYS A 1 86 ? 3.990 7.548 2.468 1.00 90.94 86 LYS A N 1
ATOM 689 C CA . LYS A 1 86 ? 5.063 6.556 2.414 1.00 90.94 86 LYS A CA 1
ATOM 690 C C . LYS A 1 86 ? 5.824 6.554 3.735 1.00 90.94 86 LYS A C 1
ATOM 692 O O . LYS A 1 86 ? 6.396 7.575 4.111 1.00 90.94 86 LYS A O 1
ATOM 697 N N . ILE A 1 87 ? 5.836 5.405 4.399 1.00 90.06 87 ILE A N 1
ATOM 698 C CA . ILE A 1 87 ? 6.568 5.140 5.638 1.00 90.06 87 ILE A CA 1
ATOM 699 C C . ILE A 1 87 ? 7.779 4.244 5.337 1.00 90.06 87 ILE A C 1
ATOM 701 O O . ILE A 1 87 ? 7.743 3.436 4.404 1.00 90.06 87 ILE A O 1
ATOM 705 N N . TYR A 1 88 ? 8.849 4.405 6.112 1.00 86.94 88 TYR A N 1
ATOM 706 C CA . TYR A 1 88 ? 10.111 3.670 5.976 1.00 86.94 88 TYR A CA 1
ATOM 707 C C . TYR A 1 88 ? 10.393 2.877 7.250 1.00 86.94 88 TYR A C 1
ATOM 709 O O . TYR A 1 88 ? 10.101 3.425 8.337 1.00 86.94 88 TYR A O 1
#

Organism: NCBI:txid43305